Protein AF-A0A3L6RU02-F1 (afdb_monomer_lite)

Secondary structure (DSSP, 8-state):
--HHHHHHHHHHHHHHHHHHHHHHHHHHHHHHS-------S---SS-HHHHHHHHHHS-HHHHHHHHSS-HHHHHHHHHHHHHTT-S---TT-------

pLDDT: mean 73.81, std 13.72, range [40.38, 93.88]

Sequence (99 aa):
MNSRVDDLVRRRAEDEDEMMLFILPAVYLFSSNGGREKRPRHTSRLSDREKLKETLERHPKNCCVAFRMEPIVFREIADLLKREHLLRDTRGVRVDERL

Foldseek 3Di:
DCVVVVVVVVVVVVVVVVVCVVVVVVVCCVVVPDDPPPPPPDPDPDDPVRVVCCQLPVDQVSCCVPVVDGSVVVVVVVVVCVVVCVPPPVPPDDPDDDD

Radius of gyration: 26.69 Å; chains: 1; bounding box: 29×36×75 Å

InterPro domains:
  IPR058353 Domain of unknown function DUF8040 [PF26138] (43-99)

Structure (mmCIF, N/CA/C/O backbone):
data_AF-A0A3L6RU02-F1
#
_entry.id   AF-A0A3L6RU02-F1
#
loop_
_atom_site.group_PDB
_atom_site.id
_atom_site.type_symbol
_atom_site.label_atom_id
_atom_site.label_alt_id
_atom_site.label_comp_id
_atom_site.label_asym_id
_atom_site.label_entity_id
_atom_site.label_seq_id
_atom_site.pdbx_PDB_ins_code
_atom_site.Cartn_x
_atom_site.Cartn_y
_atom_site.Cartn_z
_atom_site.occupancy
_atom_site.B_iso_or_equiv
_atom_site.auth_seq_id
_atom_site.auth_comp_id
_atom_site.auth_asym_id
_atom_site.auth_atom_id
_atom_site.pdbx_PDB_model_num
ATOM 1 N N . MET A 1 1 ? 2.528 15.064 -61.465 1.00 55.56 1 MET A N 1
ATOM 2 C CA . MET A 1 1 ? 3.727 14.988 -60.601 1.00 55.56 1 MET A CA 1
ATOM 3 C C . MET A 1 1 ? 3.528 14.084 -59.368 1.00 55.56 1 MET A C 1
ATOM 5 O O . MET A 1 1 ? 4.341 14.164 -58.462 1.00 55.56 1 MET A O 1
ATOM 9 N N . ASN A 1 2 ? 2.549 13.159 -59.351 1.00 60.00 2 ASN A N 1
ATOM 10 C CA . ASN A 1 2 ? 2.264 12.318 -58.168 1.00 60.00 2 ASN A CA 1
ATOM 11 C C . ASN A 1 2 ? 2.773 10.868 -58.272 1.00 60.00 2 ASN A C 1
ATOM 13 O O . ASN A 1 2 ? 3.037 10.248 -57.252 1.00 60.00 2 ASN A O 1
ATOM 17 N N . SER A 1 3 ? 3.044 10.360 -59.479 1.00 63.31 3 SER A N 1
ATOM 18 C CA . SER A 1 3 ? 3.427 8.953 -59.692 1.00 63.31 3 SER A CA 1
ATOM 19 C C . SER A 1 3 ? 4.722 8.527 -58.994 1.00 63.31 3 SER A C 1
ATOM 21 O O . SER A 1 3 ? 4.875 7.373 -58.623 1.00 63.31 3 SER A O 1
ATOM 23 N N . ARG A 1 4 ? 5.668 9.453 -58.800 1.00 67.81 4 ARG A N 1
ATOM 24 C CA . ARG A 1 4 ? 6.965 9.169 -58.164 1.00 67.81 4 ARG A CA 1
ATOM 25 C C . ARG A 1 4 ? 6.869 9.067 -56.639 1.00 67.81 4 ARG A C 1
ATOM 27 O O . ARG A 1 4 ? 7.705 8.417 -56.023 1.00 67.81 4 ARG A O 1
ATOM 34 N N . VAL A 1 5 ? 5.875 9.729 -56.048 1.00 74.00 5 VAL A N 1
ATOM 35 C CA . VAL A 1 5 ? 5.594 9.661 -54.608 1.00 74.00 5 VAL A CA 1
ATOM 36 C C . VAL A 1 5 ? 4.826 8.377 -54.309 1.00 74.00 5 VAL A C 1
ATOM 38 O O . VAL A 1 5 ? 5.179 7.674 -53.369 1.00 74.00 5 VAL A O 1
ATOM 41 N N . ASP A 1 6 ? 3.871 8.022 -55.172 1.00 73.88 6 ASP A N 1
ATOM 42 C CA . ASP A 1 6 ? 3.119 6.767 -55.079 1.00 73.88 6 ASP A CA 1
ATOM 43 C C . ASP A 1 6 ? 4.044 5.540 -55.187 1.00 73.88 6 ASP A C 1
ATOM 45 O O . ASP A 1 6 ? 3.924 4.604 -54.400 1.00 73.88 6 ASP A O 1
ATOM 49 N N . ASP A 1 7 ? 5.031 5.571 -56.092 1.00 73.88 7 ASP A N 1
ATOM 50 C CA . ASP A 1 7 ? 6.009 4.483 -56.251 1.00 73.88 7 ASP A CA 1
ATOM 51 C C . ASP A 1 7 ? 6.942 4.347 -55.032 1.00 73.88 7 ASP A C 1
ATOM 53 O O . ASP A 1 7 ? 7.308 3.242 -54.636 1.00 73.88 7 ASP A O 1
ATOM 57 N N . LEU A 1 8 ? 7.294 5.466 -54.386 1.00 72.88 8 LEU A N 1
ATOM 58 C CA . LEU A 1 8 ? 8.100 5.468 -53.161 1.00 72.88 8 LEU A CA 1
ATOM 59 C C . LEU A 1 8 ? 7.315 4.922 -51.962 1.00 72.88 8 LEU A C 1
ATOM 61 O O . LEU A 1 8 ? 7.861 4.159 -51.167 1.00 72.88 8 LEU A O 1
ATOM 65 N N . VAL A 1 9 ? 6.041 5.302 -51.834 1.00 74.25 9 VAL A N 1
ATOM 66 C CA . VAL A 1 9 ? 5.140 4.783 -50.794 1.00 74.25 9 VAL A CA 1
ATOM 67 C C . VAL A 1 9 ? 4.941 3.282 -50.970 1.00 74.25 9 VAL A C 1
ATOM 69 O O . VAL A 1 9 ? 4.995 2.542 -49.992 1.00 74.25 9 VAL A O 1
ATOM 72 N N . ARG A 1 10 ? 4.778 2.823 -52.214 1.00 73.19 10 ARG A N 1
ATOM 73 C CA . ARG A 1 10 ? 4.613 1.404 -52.524 1.00 73.19 10 ARG A CA 1
ATOM 74 C C . ARG A 1 10 ? 5.862 0.584 -52.185 1.00 73.19 10 ARG A C 1
ATOM 76 O O . ARG A 1 10 ? 5.734 -0.425 -51.507 1.00 73.19 10 ARG A O 1
ATOM 83 N N . ARG A 1 11 ? 7.055 1.046 -52.576 1.00 70.31 11 ARG A N 1
ATOM 84 C CA . ARG A 1 11 ? 8.330 0.387 -52.223 1.00 70.31 11 ARG A CA 1
ATOM 85 C C . ARG A 1 11 ? 8.527 0.295 -50.714 1.00 70.31 11 ARG A C 1
ATOM 87 O O . ARG A 1 11 ? 8.910 -0.745 -50.206 1.00 70.31 11 ARG A O 1
ATOM 94 N N . ARG A 1 12 ? 8.200 1.368 -49.990 1.00 68.56 12 ARG A N 1
ATOM 95 C CA . ARG A 1 12 ? 8.287 1.386 -48.528 1.00 68.56 12 ARG A CA 1
ATOM 96 C C . ARG A 1 12 ? 7.344 0.370 -47.875 1.00 68.56 12 ARG A C 1
ATOM 98 O O . ARG A 1 12 ? 7.739 -0.261 -46.906 1.00 68.56 12 ARG A O 1
ATOM 105 N N . ALA A 1 13 ? 6.128 0.217 -48.397 1.00 73.00 13 ALA A N 1
ATOM 106 C CA . ALA A 1 13 ? 5.190 -0.791 -47.908 1.00 73.00 13 ALA A CA 1
ATOM 107 C C . ALA A 1 13 ? 5.690 -2.221 -48.192 1.00 73.00 13 ALA A C 1
ATOM 109 O O . ALA A 1 13 ? 5.640 -3.065 -47.307 1.00 73.00 13 ALA A O 1
ATOM 110 N N . GLU A 1 14 ? 6.239 -2.467 -49.388 1.00 75.06 14 GLU A N 1
ATOM 111 C CA . GLU A 1 14 ? 6.837 -3.759 -49.760 1.00 75.06 14 GLU A CA 1
ATOM 112 C C . GLU A 1 14 ? 8.032 -4.119 -48.850 1.00 75.06 14 GLU A C 1
ATOM 114 O O . GLU A 1 14 ? 8.123 -5.252 -48.375 1.00 75.06 14 GLU A O 1
ATOM 119 N N . ASP A 1 15 ? 8.896 -3.147 -48.535 1.00 75.94 15 ASP A N 1
ATOM 120 C CA . ASP A 1 15 ? 10.026 -3.326 -47.613 1.00 75.94 15 ASP A CA 1
ATOM 121 C C . ASP A 1 15 ? 9.552 -3.604 -46.168 1.00 75.94 15 ASP A C 1
ATOM 123 O O . ASP A 1 15 ? 10.131 -4.430 -45.458 1.00 75.94 15 ASP A O 1
ATOM 127 N N . GLU A 1 16 ? 8.497 -2.922 -45.707 1.00 76.38 16 GLU A N 1
ATOM 128 C CA . GLU A 1 16 ? 7.899 -3.130 -44.379 1.00 76.38 16 GLU A CA 1
ATOM 129 C C . GLU A 1 16 ? 7.262 -4.530 -44.258 1.00 76.38 16 GLU A C 1
ATOM 131 O O . GLU A 1 16 ? 7.451 -5.207 -43.240 1.00 76.38 16 GLU A O 1
ATOM 136 N N . ASP A 1 17 ? 6.587 -5.004 -45.310 1.00 78.44 17 ASP A N 1
ATOM 137 C CA . ASP A 1 17 ? 6.019 -6.354 -45.388 1.00 78.44 17 ASP A CA 1
ATOM 138 C C . ASP A 1 17 ? 7.113 -7.438 -45.394 1.00 78.44 17 ASP A C 1
ATOM 140 O O . ASP A 1 17 ? 6.979 -8.471 -44.725 1.00 78.44 17 ASP A O 1
ATOM 144 N N . GLU A 1 18 ? 8.232 -7.199 -46.085 1.00 80.62 18 GLU A N 1
ATOM 145 C CA . GLU A 1 18 ? 9.377 -8.114 -46.088 1.00 80.62 18 GLU A CA 1
ATOM 146 C C . GLU A 1 18 ? 10.053 -8.184 -44.710 1.00 80.62 18 GLU A C 1
ATOM 148 O O . GLU A 1 18 ? 10.372 -9.271 -44.222 1.00 80.62 18 GLU A O 1
ATOM 153 N N . MET A 1 19 ? 10.194 -7.053 -44.010 1.00 81.50 19 MET A N 1
ATOM 154 C CA . MET A 1 19 ? 10.671 -7.050 -42.622 1.00 81.50 19 MET A CA 1
ATOM 155 C C . MET A 1 19 ? 9.718 -7.817 -41.699 1.00 81.50 19 MET A C 1
ATOM 157 O O . MET A 1 19 ? 10.160 -8.553 -40.810 1.00 81.50 19 MET A O 1
ATOM 161 N N . MET A 1 20 ? 8.409 -7.701 -41.919 1.00 82.94 20 MET A N 1
ATOM 162 C CA . MET A 1 20 ? 7.387 -8.367 -41.117 1.00 82.94 20 MET A CA 1
ATOM 163 C C . MET A 1 20 ? 7.495 -9.904 -41.181 1.00 82.94 20 MET A C 1
ATOM 165 O O . MET A 1 20 ? 7.248 -10.570 -40.170 1.00 82.94 20 MET A O 1
ATOM 169 N N . LEU A 1 21 ? 7.978 -10.470 -42.297 1.00 82.38 21 LEU A N 1
ATOM 170 C CA . LEU A 1 21 ? 8.268 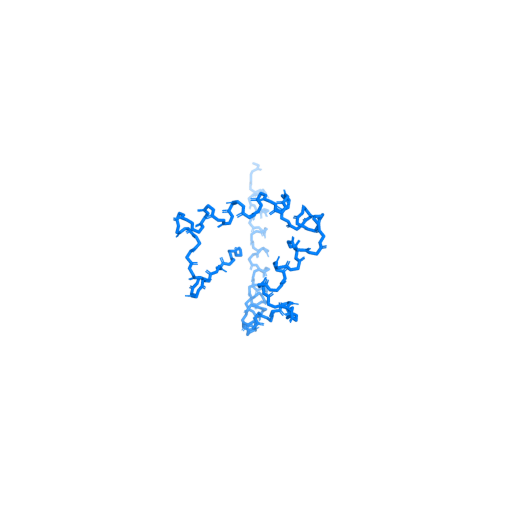-11.907 -42.436 1.00 82.38 21 LEU A CA 1
ATOM 171 C C . LEU A 1 21 ? 9.352 -12.409 -41.470 1.00 82.38 21 LEU A C 1
ATOM 173 O O . LEU A 1 21 ? 9.335 -13.583 -41.108 1.00 82.38 21 LEU A O 1
ATOM 177 N N . PHE A 1 22 ? 10.265 -11.548 -41.016 1.00 80.75 22 PHE A N 1
ATOM 178 C CA . PHE A 1 22 ? 11.304 -11.905 -40.043 1.00 80.75 22 PHE A CA 1
ATOM 179 C C . PHE A 1 22 ? 10.938 -11.489 -38.617 1.00 80.75 22 PHE A C 1
ATOM 181 O O . PHE A 1 22 ? 11.216 -12.217 -37.659 1.00 80.75 22 PHE A O 1
ATOM 188 N N . ILE A 1 23 ? 10.282 -10.336 -38.464 1.00 83.06 23 ILE A N 1
ATOM 189 C CA . ILE A 1 23 ? 9.903 -9.800 -37.155 1.00 83.06 23 ILE A CA 1
ATOM 190 C C . ILE A 1 23 ? 8.784 -10.630 -36.521 1.00 83.06 23 ILE A C 1
ATOM 192 O O . ILE A 1 23 ? 8.888 -10.962 -35.340 1.00 83.06 23 ILE A O 1
ATOM 196 N N . LEU A 1 24 ? 7.744 -11.021 -37.269 1.00 81.94 24 LEU A N 1
ATOM 197 C CA . LEU A 1 24 ? 6.618 -11.763 -36.691 1.00 81.94 24 LEU A CA 1
ATOM 198 C C . LEU A 1 24 ? 7.026 -13.142 -36.153 1.00 81.94 24 LEU A C 1
ATOM 200 O O . LEU A 1 24 ? 6.679 -13.432 -35.005 1.00 81.94 24 LEU A O 1
ATOM 204 N N . PRO A 1 25 ? 7.797 -13.981 -36.878 1.00 82.12 25 PRO A N 1
ATOM 205 C CA . PRO A 1 25 ? 8.257 -15.254 -36.330 1.00 82.12 25 PRO A CA 1
ATOM 206 C C . PRO A 1 25 ? 9.196 -15.078 -35.137 1.00 82.12 25 PRO A C 1
ATOM 208 O O . PRO A 1 25 ? 9.105 -15.846 -34.182 1.00 82.12 25 PRO A O 1
ATOM 211 N N . ALA A 1 26 ? 10.056 -14.053 -35.144 1.00 81.00 26 ALA A N 1
ATOM 212 C CA . ALA A 1 26 ? 10.933 -13.760 -34.014 1.00 81.00 26 ALA A CA 1
ATOM 213 C C . ALA A 1 26 ? 10.128 -13.351 -32.771 1.00 81.00 26 ALA A C 1
ATOM 215 O O . ALA A 1 26 ? 10.314 -13.932 -31.705 1.00 81.00 26 ALA A O 1
ATOM 216 N N . VAL A 1 27 ? 9.189 -12.407 -32.898 1.00 78.94 27 VAL A N 1
ATOM 217 C CA . VAL A 1 27 ? 8.310 -11.969 -31.799 1.00 78.94 27 VAL A CA 1
ATOM 218 C C . VAL A 1 27 ? 7.438 -13.116 -31.303 1.00 78.94 27 VAL A C 1
ATOM 220 O O . VAL A 1 27 ? 7.286 -13.272 -30.090 1.00 78.94 27 VAL A O 1
ATOM 223 N N . TYR A 1 28 ? 6.904 -13.938 -32.210 1.00 79.25 28 TYR A N 1
ATOM 224 C CA . TYR A 1 28 ? 6.159 -15.136 -31.848 1.00 79.25 28 TYR A CA 1
ATOM 225 C C . TYR A 1 28 ? 7.043 -16.086 -31.047 1.00 79.25 28 TYR A C 1
ATOM 227 O O . TYR A 1 28 ? 6.641 -16.453 -29.958 1.00 79.25 28 TYR A O 1
ATOM 235 N N . LEU A 1 29 ? 8.269 -16.383 -31.487 1.00 74.38 29 LEU A N 1
ATOM 236 C CA . LEU A 1 29 ? 9.200 -17.262 -30.771 1.00 74.38 29 LEU A CA 1
ATOM 237 C C . LEU A 1 29 ? 9.628 -16.699 -29.403 1.00 74.38 29 LEU A C 1
ATOM 239 O O . LEU A 1 29 ? 9.712 -17.436 -28.419 1.00 74.38 29 LEU A O 1
ATOM 243 N N . PHE A 1 30 ? 9.857 -15.386 -29.305 1.00 68.38 30 PHE A N 1
ATOM 244 C CA . PHE A 1 30 ? 10.168 -14.711 -28.039 1.00 68.38 30 PHE A CA 1
ATOM 245 C C . PHE A 1 30 ? 8.979 -14.689 -27.073 1.00 68.38 30 PHE A C 1
ATOM 247 O O . PHE A 1 30 ? 9.183 -14.686 -25.858 1.00 68.38 30 PHE A O 1
ATOM 254 N N . SER A 1 31 ? 7.756 -14.691 -27.604 1.00 65.69 31 SER A N 1
ATOM 255 C CA . SER A 1 31 ? 6.512 -14.656 -26.829 1.00 65.69 31 SER A CA 1
ATOM 256 C C . SER A 1 31 ? 5.967 -16.057 -26.515 1.00 65.69 31 SER A C 1
ATOM 258 O O . SER A 1 31 ? 5.327 -16.247 -25.484 1.00 65.69 31 SER A O 1
ATOM 260 N N . SER A 1 32 ? 6.230 -17.043 -27.380 1.00 63.88 32 SER A N 1
ATOM 261 C CA . SER A 1 32 ? 5.774 -18.437 -27.298 1.00 63.88 32 SER A CA 1
ATOM 262 C C . SER A 1 32 ? 6.735 -19.328 -26.519 1.00 63.88 32 SER A C 1
ATOM 264 O O . SER A 1 32 ? 6.340 -20.424 -26.118 1.00 63.88 32 SER A O 1
ATOM 266 N N . ASN A 1 33 ? 7.976 -18.882 -26.282 1.00 57.94 33 ASN A N 1
ATOM 267 C CA . ASN A 1 33 ? 8.906 -19.516 -25.350 1.00 57.94 33 ASN A CA 1
ATOM 268 C C . ASN A 1 33 ? 8.401 -19.352 -23.914 1.00 57.94 33 ASN A C 1
ATOM 270 O O . ASN A 1 33 ? 8.898 -18.516 -23.164 1.00 57.94 33 ASN A O 1
ATOM 274 N N . GLY A 1 34 ? 7.403 -20.179 -23.583 1.00 56.31 34 GLY A N 1
ATOM 275 C CA . GLY A 1 34 ? 6.962 -20.575 -22.254 1.00 56.31 34 GLY A CA 1
ATOM 276 C C . GLY A 1 34 ? 6.682 -19.402 -21.338 1.00 56.31 34 GLY A C 1
ATOM 277 O O . GLY A 1 34 ? 7.621 -18.819 -20.803 1.00 56.31 34 GLY A O 1
ATOM 278 N N . GLY A 1 35 ? 5.393 -19.108 -21.121 1.00 60.38 35 GLY A N 1
ATOM 279 C CA . GLY A 1 35 ? 4.921 -18.128 -20.147 1.00 60.38 35 GLY A CA 1
ATOM 280 C C . GLY A 1 35 ? 5.824 -18.124 -18.925 1.00 60.38 35 GLY A C 1
ATOM 281 O O . GLY A 1 35 ? 5.782 -19.048 -18.115 1.00 60.38 35 GLY A O 1
ATOM 282 N N . ARG A 1 36 ? 6.715 -17.126 -18.864 1.00 60.69 36 ARG A N 1
ATOM 283 C CA . ARG A 1 36 ? 7.676 -17.008 -17.777 1.00 60.69 36 ARG A CA 1
ATOM 284 C C . ARG A 1 36 ? 6.827 -16.967 -16.526 1.00 60.69 36 ARG A C 1
ATOM 286 O O . ARG A 1 36 ? 6.067 -16.011 -16.361 1.00 60.69 36 ARG A O 1
ATOM 293 N N . GLU A 1 37 ? 6.908 -17.999 -15.687 1.00 62.06 37 GLU A N 1
ATOM 294 C CA . GLU A 1 37 ? 6.289 -17.945 -14.372 1.00 62.06 37 GLU A CA 1
ATOM 295 C C . GLU A 1 37 ? 6.795 -16.658 -13.736 1.00 62.06 37 GLU A C 1
ATOM 297 O O . GLU A 1 37 ? 8.003 -16.485 -13.535 1.00 62.06 37 GLU A O 1
ATOM 302 N N . LYS A 1 38 ? 5.888 -15.695 -13.549 1.00 64.12 38 LYS A N 1
ATOM 303 C CA . LYS A 1 38 ? 6.227 -14.390 -12.997 1.00 64.12 38 LYS A CA 1
ATOM 304 C C . LYS A 1 38 ? 6.722 -14.648 -11.582 1.00 64.12 38 LYS A C 1
ATOM 306 O O . LYS A 1 38 ? 5.932 -14.816 -10.659 1.00 64.12 38 LYS A O 1
ATOM 311 N N . ARG A 1 39 ? 8.041 -14.745 -11.422 1.00 60.00 39 ARG A N 1
ATOM 312 C CA . ARG A 1 39 ? 8.650 -14.960 -10.115 1.00 60.00 39 ARG A CA 1
ATOM 313 C C . ARG A 1 39 ? 8.431 -13.693 -9.296 1.00 60.00 39 ARG A C 1
ATOM 315 O O . ARG A 1 39 ? 8.771 -12.611 -9.786 1.00 60.00 39 ARG A O 1
ATOM 3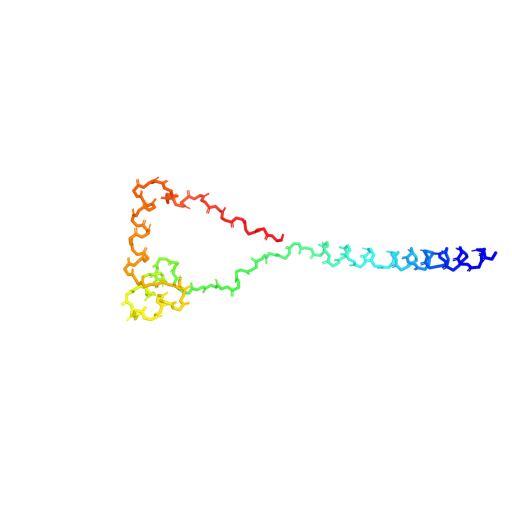22 N N . PRO A 1 40 ? 7.885 -13.798 -8.074 1.00 57.84 40 PRO A N 1
ATOM 323 C CA . PRO A 1 40 ? 7.781 -12.660 -7.179 1.00 57.84 40 PRO A CA 1
ATOM 324 C C . PRO A 1 40 ? 9.160 -12.018 -7.034 1.00 57.84 40 PRO A C 1
ATOM 326 O O . PRO A 1 40 ? 10.099 -12.638 -6.538 1.00 57.84 40 PRO A O 1
ATOM 329 N N . ARG A 1 41 ? 9.301 -10.774 -7.502 1.00 60.66 41 ARG A N 1
ATOM 330 C CA . ARG A 1 41 ? 10.571 -10.034 -7.431 1.00 60.66 41 ARG A CA 1
ATOM 331 C C . ARG A 1 41 ? 10.987 -9.762 -5.984 1.00 60.66 41 ARG A C 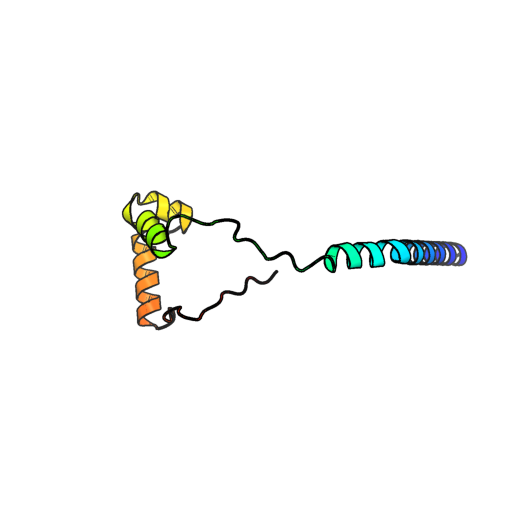1
ATOM 333 O O . ARG A 1 41 ? 12.165 -9.563 -5.699 1.00 60.66 41 ARG A O 1
ATOM 340 N N . HIS A 1 42 ? 10.015 -9.777 -5.076 1.00 57.69 42 HIS A N 1
ATOM 341 C CA . HIS A 1 42 ? 10.204 -9.564 -3.655 1.00 57.69 42 HIS A CA 1
ATOM 342 C C . HIS A 1 42 ? 9.555 -10.706 -2.875 1.00 57.69 42 HIS A C 1
ATOM 344 O O . HIS A 1 42 ? 8.340 -10.764 -2.732 1.00 57.69 42 HIS A O 1
ATOM 350 N N . THR A 1 43 ? 10.376 -11.596 -2.331 1.00 53.09 43 THR A N 1
ATOM 351 C CA . THR A 1 43 ? 9.988 -12.472 -1.222 1.00 53.09 43 THR A CA 1
ATOM 352 C C . THR A 1 43 ? 10.288 -11.714 0.069 1.00 53.09 43 THR A C 1
ATOM 354 O O . THR A 1 43 ? 11.296 -11.980 0.731 1.00 53.09 43 THR A O 1
ATOM 357 N N . SER A 1 44 ? 9.533 -10.654 0.382 1.00 53.53 44 SER A N 1
ATOM 358 C CA . SER A 1 44 ? 9.800 -9.933 1.630 1.00 53.53 44 SER A CA 1
ATOM 359 C C . SER A 1 44 ? 9.621 -10.898 2.801 1.00 53.53 44 SER A C 1
ATOM 361 O O . SER A 1 44 ? 8.594 -11.555 2.920 1.00 53.53 44 SER A O 1
ATOM 363 N N . ARG A 1 45 ? 10.640 -10.996 3.666 1.00 64.25 45 ARG A N 1
ATOM 364 C CA . ARG A 1 45 ? 10.610 -11.830 4.884 1.00 64.25 45 ARG A CA 1
ATOM 365 C C . ARG A 1 45 ? 9.484 -11.445 5.846 1.00 64.25 45 ARG A C 1
ATOM 367 O O . ARG A 1 45 ? 9.159 -12.233 6.723 1.00 64.25 45 ARG A O 1
ATOM 374 N N . LEU A 1 46 ? 8.946 -10.237 5.694 1.00 62.34 46 LEU A N 1
ATOM 375 C CA . LEU A 1 46 ? 7.806 -9.730 6.438 1.00 62.34 46 LEU A CA 1
ATOM 376 C C . LEU A 1 46 ? 6.555 -9.857 5.576 1.00 62.34 46 LEU A C 1
ATOM 378 O O . LEU A 1 46 ? 6.561 -9.453 4.408 1.00 62.34 46 LEU A O 1
ATOM 382 N N . SER A 1 47 ? 5.492 -10.382 6.175 1.00 75.69 47 SER A N 1
ATOM 383 C CA . SER A 1 47 ? 4.142 -10.291 5.627 1.00 75.69 47 SER A CA 1
ATOM 384 C C . SER A 1 47 ? 3.735 -8.826 5.443 1.00 75.69 47 SER A C 1
ATOM 386 O O . SER A 1 47 ? 4.224 -7.936 6.148 1.00 75.69 47 SER A O 1
ATOM 388 N N . ASP A 1 48 ? 2.787 -8.561 4.542 1.00 74.25 48 ASP A N 1
ATOM 389 C CA . ASP A 1 48 ? 2.272 -7.203 4.313 1.00 74.25 48 ASP A CA 1
ATOM 390 C C . ASP A 1 48 ? 1.771 -6.558 5.609 1.00 74.25 48 ASP A C 1
ATOM 392 O O . ASP A 1 48 ? 1.989 -5.371 5.849 1.00 74.25 48 ASP A O 1
ATOM 396 N N . ARG A 1 49 ? 1.184 -7.365 6.504 1.00 78.50 49 ARG A N 1
ATOM 397 C CA . ARG A 1 49 ? 0.750 -6.925 7.833 1.00 78.50 49 ARG A CA 1
ATOM 398 C C . ARG A 1 49 ? 1.917 -6.449 8.695 1.00 78.50 49 ARG A C 1
ATOM 400 O O . ARG A 1 49 ? 1.810 -5.413 9.345 1.00 78.50 49 ARG A O 1
ATOM 407 N N . GLU A 1 50 ? 3.012 -7.199 8.728 1.00 79.69 50 GLU A N 1
ATOM 408 C CA . GLU A 1 50 ? 4.200 -6.848 9.515 1.00 79.69 50 GLU A CA 1
ATOM 409 C C . GLU A 1 50 ? 4.893 -5.609 8.953 1.00 79.69 50 GLU A C 1
ATOM 411 O O . GLU A 1 50 ? 5.260 -4.717 9.715 1.00 79.69 50 GLU A O 1
ATOM 416 N N . LYS A 1 51 ? 4.983 -5.502 7.625 1.00 82.44 51 LYS A N 1
ATOM 417 C CA . LYS A 1 51 ? 5.530 -4.324 6.946 1.00 82.44 51 LYS A CA 1
ATOM 418 C C . LYS A 1 51 ? 4.701 -3.068 7.223 1.00 82.44 51 LYS A C 1
ATOM 420 O O . LYS A 1 51 ? 5.252 -1.993 7.469 1.00 82.44 51 LYS A O 1
ATOM 425 N N . LEU A 1 52 ? 3.376 -3.195 7.204 1.00 83.38 52 LEU A N 1
ATOM 426 C CA . LEU A 1 52 ? 2.457 -2.093 7.479 1.00 83.38 52 LEU A CA 1
ATOM 427 C C . LEU A 1 52 ? 2.536 -1.669 8.951 1.00 83.38 52 LEU A C 1
ATOM 429 O O . LEU A 1 52 ? 2.642 -0.478 9.237 1.00 83.38 52 LEU A O 1
ATOM 433 N N . LYS A 1 53 ? 2.605 -2.637 9.875 1.00 85.00 53 LYS A N 1
ATOM 434 C CA . LYS A 1 53 ? 2.837 -2.379 11.301 1.00 85.00 53 LYS A CA 1
ATOM 435 C C . LYS A 1 53 ? 4.159 -1.643 11.536 1.00 85.00 53 LYS A C 1
ATOM 437 O O . LYS A 1 53 ? 4.169 -0.609 12.195 1.00 85.00 53 LYS A O 1
ATOM 442 N N . GLU A 1 54 ? 5.254 -2.110 10.937 1.00 85.06 54 GLU A N 1
ATOM 443 C CA . GLU A 1 54 ? 6.560 -1.453 11.049 1.00 85.06 54 GLU A CA 1
ATOM 444 C C . GLU A 1 54 ? 6.527 -0.014 10.510 1.00 85.06 54 GLU A C 1
ATOM 446 O O . GLU A 1 54 ? 7.045 0.904 11.146 1.00 85.06 54 GLU A O 1
ATOM 451 N N . THR A 1 55 ? 5.879 0.203 9.363 1.00 85.44 55 THR A N 1
ATOM 452 C CA . THR A 1 55 ? 5.797 1.527 8.727 1.00 85.44 55 THR A CA 1
ATOM 453 C C . THR A 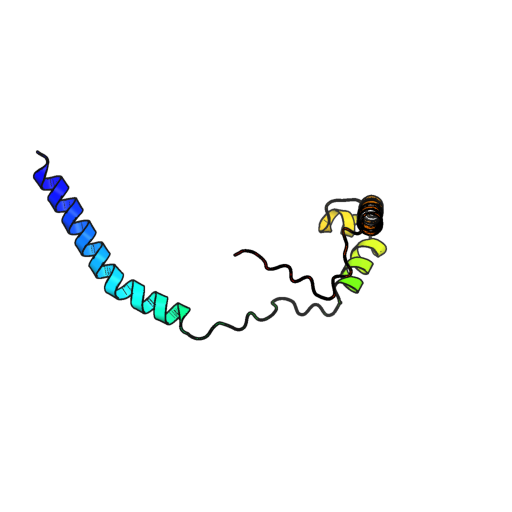1 55 ? 5.015 2.531 9.580 1.00 85.44 55 THR A C 1
ATOM 455 O O . THR A 1 55 ? 5.380 3.707 9.622 1.00 85.44 55 THR A O 1
ATOM 458 N N . LEU A 1 56 ? 3.968 2.076 10.277 1.00 85.06 56 LEU A N 1
ATOM 459 C CA . LEU A 1 56 ? 3.121 2.926 11.119 1.00 85.06 56 LEU A CA 1
ATOM 460 C C . LEU A 1 56 ? 3.661 3.134 12.539 1.00 85.06 56 LEU A C 1
ATOM 462 O O . LEU A 1 56 ? 3.382 4.174 13.133 1.00 85.06 56 LEU A O 1
ATOM 466 N N . GLU A 1 57 ? 4.381 2.163 13.105 1.00 83.44 57 GLU A N 1
ATOM 467 C CA . GLU A 1 57 ? 4.791 2.187 14.519 1.00 83.44 57 GLU A CA 1
ATOM 468 C C . GLU A 1 57 ? 6.253 2.591 14.734 1.00 83.44 57 GLU A C 1
ATOM 470 O O . GLU A 1 57 ? 6.572 3.170 15.768 1.00 83.44 57 GLU A O 1
ATOM 475 N N . ARG A 1 58 ? 7.161 2.308 13.788 1.00 80.56 58 ARG A N 1
ATOM 476 C CA . ARG A 1 58 ? 8.603 2.474 14.027 1.00 80.56 58 ARG A CA 1
ATOM 477 C C . ARG A 1 58 ? 9.037 3.935 14.052 1.00 80.56 58 ARG A C 1
ATOM 479 O O . ARG A 1 58 ? 9.697 4.371 14.988 1.00 80.56 58 ARG A O 1
ATOM 486 N N . HIS A 1 59 ? 8.729 4.680 12.992 1.00 82.06 59 HIS A N 1
ATOM 487 C CA . HIS A 1 59 ? 9.085 6.093 12.902 1.00 82.06 59 HIS A CA 1
ATOM 488 C C . HIS A 1 59 ? 8.023 6.855 12.099 1.00 82.06 59 HIS A C 1
ATOM 490 O O . HIS A 1 59 ? 7.746 6.468 10.963 1.00 82.06 59 HIS A O 1
ATOM 496 N N . PRO A 1 60 ? 7.473 7.973 12.608 1.00 76.06 60 PRO A N 1
ATOM 497 C CA . PRO A 1 60 ? 6.362 8.681 11.964 1.00 76.06 60 PRO A CA 1
ATOM 498 C C . PRO A 1 60 ? 6.677 9.134 10.529 1.00 76.06 60 PRO A C 1
ATOM 500 O O . PRO A 1 60 ? 5.830 9.026 9.646 1.00 76.06 60 PRO A O 1
ATOM 503 N N . LYS A 1 61 ? 7.927 9.543 10.256 1.00 84.56 61 LYS A N 1
ATOM 504 C CA . LYS A 1 61 ? 8.385 9.884 8.891 1.00 84.56 61 LYS A CA 1
ATOM 505 C C . LYS A 1 61 ? 8.282 8.731 7.884 1.00 84.56 61 LYS A C 1
ATOM 507 O O . LYS A 1 61 ? 8.144 9.006 6.698 1.00 84.56 61 LYS A O 1
ATOM 512 N N . ASN A 1 62 ? 8.336 7.471 8.317 1.00 82.38 62 ASN A N 1
ATOM 513 C CA . ASN A 1 62 ? 8.253 6.333 7.398 1.00 82.38 62 ASN A CA 1
ATOM 514 C C . ASN A 1 62 ? 6.869 6.262 6.755 1.00 82.38 62 ASN A C 1
ATOM 516 O O . ASN A 1 62 ? 6.774 6.059 5.549 1.00 82.38 62 ASN A O 1
ATOM 520 N N . CYS A 1 63 ? 5.815 6.517 7.534 1.00 82.19 63 CYS A N 1
ATOM 521 C CA . CYS A 1 63 ? 4.458 6.654 7.015 1.00 82.19 63 CYS A CA 1
ATOM 522 C C . CYS A 1 63 ? 4.361 7.818 6.019 1.00 82.19 63 CYS A C 1
ATOM 524 O O . CYS A 1 63 ? 3.831 7.644 4.923 1.00 82.19 63 CYS A O 1
ATOM 526 N N . CYS A 1 64 ? 4.961 8.971 6.337 1.00 86.69 64 CYS A N 1
ATOM 527 C CA . CYS A 1 64 ? 4.959 10.120 5.431 1.00 86.69 64 CYS A CA 1
ATOM 528 C C . CYS A 1 64 ? 5.685 9.827 4.109 1.00 86.69 64 CYS A C 1
ATOM 530 O O . CYS A 1 64 ? 5.241 10.270 3.058 1.00 86.69 64 CYS A O 1
ATOM 532 N N . VAL A 1 65 ? 6.782 9.069 4.124 1.00 87.81 65 VAL A N 1
ATOM 533 C CA . VAL A 1 65 ? 7.512 8.715 2.896 1.00 87.81 65 VAL A CA 1
ATOM 534 C C . VAL A 1 65 ? 6.789 7.618 2.109 1.00 87.81 65 VAL A C 1
ATOM 536 O O . VAL A 1 65 ? 6.657 7.729 0.892 1.00 87.81 65 VAL A O 1
ATOM 539 N N . ALA A 1 66 ? 6.300 6.576 2.787 1.00 86.81 66 ALA A N 1
ATOM 540 C CA . ALA A 1 66 ? 5.681 5.416 2.146 1.00 86.81 66 ALA A CA 1
ATOM 541 C C . ALA A 1 66 ? 4.265 5.701 1.628 1.00 86.81 66 ALA A C 1
ATOM 543 O O . ALA A 1 66 ? 3.921 5.298 0.520 1.00 86.81 66 ALA A O 1
ATOM 544 N N . PHE A 1 67 ? 3.452 6.401 2.422 1.00 85.88 67 PHE A N 1
ATOM 545 C CA . PHE A 1 67 ? 2.031 6.629 2.153 1.00 85.88 67 PHE A CA 1
ATOM 546 C C . PHE A 1 67 ? 1.691 8.096 1.873 1.00 85.88 67 PHE A C 1
ATOM 548 O O . PHE A 1 67 ? 0.544 8.394 1.554 1.00 85.88 67 PHE A O 1
ATOM 555 N N . ARG A 1 68 ? 2.664 9.018 1.967 1.00 91.69 68 ARG A N 1
ATOM 556 C CA . ARG A 1 68 ? 2.460 10.468 1.753 1.00 91.69 68 ARG A CA 1
ATOM 557 C C . ARG A 1 68 ? 1.416 11.091 2.680 1.00 91.69 68 ARG A C 1
ATOM 559 O O . ARG A 1 68 ? 0.797 12.092 2.339 1.00 91.69 68 ARG A O 1
ATOM 566 N N . MET A 1 69 ? 1.249 10.507 3.862 1.00 90.81 69 MET A N 1
ATOM 567 C CA . MET A 1 69 ? 0.329 10.970 4.896 1.00 90.81 69 MET A CA 1
ATOM 568 C C . MET A 1 69 ? 0.887 10.671 6.286 1.00 90.81 69 MET A C 1
ATOM 570 O O . MET A 1 69 ? 1.726 9.781 6.453 1.00 90.81 69 MET A O 1
ATOM 574 N N . GLU A 1 70 ? 0.415 11.407 7.288 1.00 90.25 70 GLU A N 1
ATOM 575 C CA . GLU A 1 70 ? 0.768 11.145 8.682 1.00 90.25 70 GLU A CA 1
ATOM 576 C C . GLU A 1 70 ? 0.149 9.828 9.185 1.00 90.25 70 GLU A C 1
ATOM 578 O O . GLU A 1 70 ? -0.928 9.436 8.721 1.00 90.25 70 GLU A O 1
ATOM 583 N N . PRO A 1 71 ? 0.769 9.158 10.179 1.00 89.25 71 PRO A N 1
ATOM 584 C CA . PRO A 1 71 ? 0.249 7.906 10.733 1.00 89.25 71 PRO A CA 1
ATOM 585 C C . PRO A 1 71 ? -1.189 8.005 11.249 1.00 89.25 71 PRO A C 1
ATOM 587 O O . PRO A 1 71 ? -1.941 7.038 11.148 1.00 89.25 71 PRO A O 1
ATOM 590 N N . ILE A 1 72 ? -1.574 9.158 11.805 1.00 90.75 72 ILE A N 1
ATOM 591 C CA . ILE A 1 72 ? -2.930 9.380 12.315 1.00 90.75 72 ILE A CA 1
ATOM 592 C C . ILE A 1 72 ? -3.953 9.441 11.177 1.00 90.75 72 ILE A C 1
ATOM 594 O O . ILE A 1 72 ? -4.964 8.752 11.236 1.00 90.75 72 ILE A O 1
ATOM 598 N N . VAL A 1 73 ? -3.638 10.159 10.093 1.00 91.31 73 VAL A N 1
ATOM 599 C CA . VAL A 1 73 ? -4.494 10.249 8.901 1.00 91.31 73 VAL A CA 1
ATOM 600 C C . VAL A 1 73 ? -4.679 8.872 8.270 1.00 91.31 73 VAL A C 1
ATOM 602 O O . VAL A 1 73 ? -5.798 8.496 7.935 1.00 91.31 73 VAL A O 1
ATOM 605 N N . PHE A 1 74 ? -3.605 8.082 8.179 1.00 90.38 74 PHE A N 1
ATOM 606 C CA . PHE A 1 74 ? -3.693 6.708 7.686 1.00 90.38 74 PHE A CA 1
ATOM 607 C C . PHE A 1 74 ? -4.671 5.863 8.516 1.00 90.38 74 PHE A C 1
ATOM 609 O O . PHE A 1 74 ? -5.497 5.145 7.952 1.00 90.38 74 PHE A O 1
ATOM 616 N N . ARG A 1 75 ? -4.588 5.938 9.854 1.00 90.00 75 ARG A N 1
ATOM 617 C CA . ARG A 1 75 ? -5.464 5.179 10.764 1.00 90.00 75 ARG A CA 1
ATOM 618 C C . ARG A 1 75 ? -6.925 5.592 10.618 1.00 90.00 75 ARG A C 1
ATOM 620 O O . ARG A 1 75 ? -7.767 4.715 10.465 1.00 90.00 75 ARG A O 1
ATOM 627 N N . GLU A 1 76 ? -7.204 6.893 10.586 1.00 93.88 76 GLU A N 1
ATOM 628 C CA . GLU A 1 76 ? -8.564 7.417 10.407 1.00 93.88 76 GLU A CA 1
ATOM 629 C C . GLU A 1 76 ? -9.175 6.977 9.071 1.00 93.88 76 GLU A C 1
ATOM 631 O O . GLU A 1 76 ? -10.307 6.499 9.036 1.00 93.88 76 GLU A O 1
ATOM 636 N N . ILE A 1 77 ? -8.412 7.049 7.973 1.00 90.31 77 ILE A N 1
ATOM 637 C CA . ILE A 1 77 ? -8.867 6.561 6.662 1.00 90.31 77 ILE A CA 1
ATOM 638 C C . ILE A 1 77 ? -9.123 5.053 6.717 1.00 90.31 77 ILE A C 1
ATOM 640 O O . ILE A 1 77 ? -10.167 4.589 6.263 1.00 90.31 77 ILE A O 1
ATOM 644 N N . ALA A 1 78 ? -8.201 4.270 7.281 1.00 87.38 78 ALA A N 1
ATOM 645 C CA . ALA A 1 78 ? -8.363 2.823 7.376 1.00 87.38 78 ALA A CA 1
ATOM 646 C C . ALA A 1 78 ? -9.598 2.439 8.204 1.00 87.38 78 ALA A C 1
ATOM 648 O O . ALA A 1 78 ? -10.323 1.515 7.835 1.00 87.38 78 ALA A O 1
ATOM 649 N N . ASP A 1 79 ? -9.857 3.140 9.303 1.00 90.12 79 ASP A N 1
ATOM 650 C CA . ASP A 1 79 ? -11.010 2.881 10.159 1.00 90.12 79 ASP A CA 1
ATOM 651 C C . ASP A 1 79 ? -12.320 3.343 9.517 1.00 90.12 79 ASP A C 1
ATOM 653 O O . ASP A 1 79 ? -13.308 2.611 9.591 1.00 90.12 79 ASP A O 1
ATOM 657 N N . LEU A 1 80 ? -12.327 4.477 8.806 1.00 92.25 80 LEU A N 1
ATOM 658 C CA . LEU A 1 80 ? -13.456 4.896 7.972 1.00 92.25 80 LEU A CA 1
ATOM 659 C C . LEU A 1 80 ? -13.790 3.820 6.933 1.00 92.25 80 LEU A C 1
ATOM 661 O O . LEU A 1 80 ? -14.922 3.354 6.863 1.00 92.25 80 LEU A O 1
ATOM 665 N N . LEU A 1 81 ? -12.797 3.354 6.175 1.00 88.00 81 LEU A N 1
ATOM 666 C CA . LEU A 1 81 ? -13.016 2.351 5.134 1.00 88.00 81 LEU A CA 1
ATOM 667 C C . LEU A 1 81 ? -13.469 0.989 5.695 1.00 88.00 81 LEU A C 1
ATOM 669 O O . LEU A 1 81 ? -14.194 0.262 5.013 1.00 88.00 81 LEU A O 1
ATOM 673 N N . LYS A 1 82 ? -13.066 0.626 6.922 1.00 85.25 82 LYS A N 1
ATOM 674 C CA . LYS A 1 82 ? -13.597 -0.560 7.621 1.00 85.25 82 LYS A CA 1
ATOM 675 C C . LYS A 1 82 ? -15.060 -0.372 8.019 1.00 85.25 82 LYS A C 1
ATOM 677 O O . LYS A 1 82 ? -15.847 -1.293 7.820 1.00 85.25 82 LYS A O 1
ATOM 682 N N . ARG A 1 83 ? -15.413 0.792 8.584 1.00 88.56 83 ARG A N 1
ATOM 683 C CA . ARG A 1 83 ? -16.790 1.126 9.000 1.00 88.56 83 ARG A CA 1
ATOM 684 C C . ARG A 1 83 ? -17.747 1.137 7.811 1.00 88.56 83 ARG A C 1
ATOM 686 O O . ARG A 1 83 ? -18.828 0.577 7.907 1.00 88.56 83 ARG A O 1
ATOM 693 N N . GLU A 1 84 ? -17.307 1.682 6.682 1.00 89.06 84 GLU A N 1
ATOM 694 C CA . GLU A 1 84 ? -18.067 1.704 5.424 1.00 89.06 84 GLU A CA 1
ATOM 695 C C . GLU A 1 84 ? -18.075 0.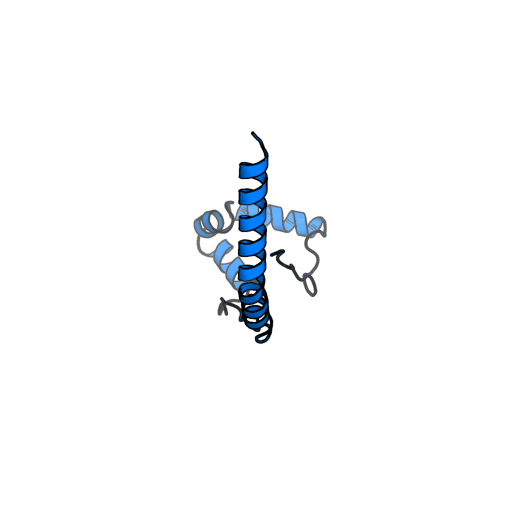342 4.696 1.00 89.06 84 GLU A C 1
ATOM 697 O O . GLU A 1 84 ? -18.591 0.226 3.587 1.00 89.06 84 GLU A O 1
ATOM 702 N N . HIS A 1 85 ? -17.474 -0.706 5.281 1.00 82.12 85 HIS A N 1
ATOM 703 C CA . HIS A 1 85 ? -17.333 -2.040 4.682 1.00 82.12 85 HIS A CA 1
ATOM 704 C C . HIS A 1 85 ? -16.677 -2.045 3.284 1.00 82.12 85 HIS A C 1
ATOM 706 O O . HIS A 1 85 ? -16.851 -2.984 2.499 1.00 82.12 85 HIS A O 1
ATOM 712 N N . LEU A 1 86 ? -15.880 -1.014 2.984 1.00 81.25 86 LEU A N 1
ATOM 713 C CA . LEU A 1 86 ? -15.131 -0.863 1.734 1.00 81.25 86 LEU A CA 1
ATOM 714 C C . LEU A 1 86 ? -13.844 -1.693 1.750 1.00 81.25 86 LEU A C 1
ATOM 716 O O . LEU A 1 86 ? -13.420 -2.213 0.719 1.00 81.25 86 LEU A O 1
ATOM 720 N N . LEU A 1 87 ? -13.255 -1.886 2.932 1.00 74.81 87 LEU A N 1
ATOM 721 C CA . LEU A 1 87 ? -12.221 -2.893 3.159 1.00 74.81 87 LEU A CA 1
ATOM 722 C C . LEU A 1 87 ? -12.895 -4.232 3.467 1.00 74.81 87 LEU A C 1
ATOM 724 O O . LEU A 1 87 ? -13.027 -4.626 4.625 1.00 74.81 87 LEU A O 1
ATOM 728 N N . ARG A 1 88 ? -13.355 -4.934 2.424 1.00 66.06 88 ARG A N 1
ATOM 729 C CA . ARG A 1 88 ? -13.751 -6.345 2.565 1.00 66.06 88 ARG A CA 1
ATOM 730 C C . ARG A 1 88 ? -12.545 -7.154 3.042 1.00 66.06 88 ARG A C 1
ATOM 732 O O . ARG A 1 88 ? -11.429 -6.882 2.603 1.00 66.06 88 ARG A O 1
ATOM 739 N N . ASP A 1 89 ? -12.772 -8.143 3.912 1.00 62.41 89 ASP A N 1
ATOM 740 C CA . ASP A 1 89 ? -11.738 -9.113 4.297 1.00 62.41 89 ASP A CA 1
ATOM 741 C C . ASP A 1 89 ? -11.157 -9.701 3.000 1.00 62.41 89 ASP A C 1
ATOM 743 O O . ASP A 1 89 ? -11.853 -10.372 2.238 1.00 62.41 89 ASP A O 1
ATOM 747 N N . THR A 1 90 ? -9.909 -9.353 2.684 1.00 59.06 90 THR A N 1
ATOM 748 C CA . THR A 1 90 ? -9.277 -9.577 1.375 1.00 59.06 90 THR A CA 1
ATOM 749 C C . THR A 1 90 ? -8.893 -11.035 1.139 1.00 59.06 90 THR A C 1
ATOM 751 O O . THR A 1 90 ? -8.127 -11.331 0.220 1.00 59.06 90 THR A O 1
ATOM 754 N N . ARG A 1 91 ? -9.462 -11.979 1.900 1.00 51.59 91 ARG A N 1
ATOM 755 C CA . ARG A 1 91 ? -9.441 -13.409 1.570 1.00 51.59 91 ARG A CA 1
ATOM 756 C C . ARG A 1 91 ? -10.195 -13.625 0.250 1.00 51.59 91 ARG A C 1
ATOM 758 O O . ARG A 1 91 ? -11.376 -13.947 0.244 1.00 51.59 91 ARG A O 1
ATOM 765 N N . GLY A 1 92 ? -9.513 -13.401 -0.873 1.00 42.34 92 GLY A N 1
ATOM 766 C CA . GLY A 1 92 ? -10.048 -13.564 -2.227 1.00 42.34 92 GLY A CA 1
ATOM 767 C C . GLY A 1 92 ? -10.039 -12.316 -3.118 1.00 42.34 92 GLY A C 1
ATOM 768 O O . GLY A 1 92 ? -10.469 -12.417 -4.263 1.00 42.34 92 GLY A O 1
ATOM 769 N N . VAL A 1 93 ? -9.536 -11.159 -2.664 1.00 48.38 93 VAL A N 1
ATOM 770 C CA . VAL A 1 93 ? -9.382 -9.984 -3.545 1.00 48.38 93 VAL A CA 1
ATOM 771 C C . VAL A 1 93 ? -8.014 -10.043 -4.223 1.00 48.38 93 VAL A C 1
ATOM 773 O O . VAL A 1 93 ? -6.997 -9.676 -3.639 1.00 48.38 93 VAL A O 1
ATOM 776 N N . ARG A 1 94 ? -7.990 -10.522 -5.470 1.00 49.44 94 ARG A N 1
ATOM 777 C CA . ARG A 1 94 ? -6.843 -10.364 -6.370 1.00 49.44 94 ARG A CA 1
ATOM 778 C C . ARG A 1 94 ? -6.895 -8.970 -6.981 1.00 49.44 94 ARG A C 1
ATOM 780 O O . ARG A 1 94 ? -7.828 -8.646 -7.710 1.00 49.44 94 ARG A O 1
ATOM 787 N N . VAL A 1 95 ? -5.888 -8.157 -6.689 1.00 50.44 95 VAL A N 1
ATOM 788 C CA . VAL A 1 95 ? -5.613 -6.951 -7.470 1.00 50.44 95 VAL A CA 1
ATOM 789 C C . VAL A 1 95 ? -4.881 -7.419 -8.721 1.00 50.44 95 VAL A C 1
ATOM 791 O O . VAL A 1 95 ? -3.688 -7.704 -8.675 1.00 50.44 95 VAL A O 1
ATOM 794 N N . ASP A 1 96 ? -5.612 -7.579 -9.821 1.00 43.97 96 ASP A N 1
ATOM 795 C CA . ASP A 1 96 ? -4.980 -7.780 -11.121 1.00 43.97 96 ASP A CA 1
ATOM 796 C C . ASP A 1 96 ? -4.412 -6.421 -11.565 1.00 43.97 96 ASP A C 1
ATOM 798 O O . ASP A 1 96 ? -5.153 -5.497 -11.909 1.00 43.97 96 ASP A O 1
ATOM 802 N N . GLU A 1 97 ? -3.087 -6.278 -11.510 1.00 42.62 97 GLU A N 1
ATOM 803 C CA . GLU A 1 97 ? -2.390 -5.150 -12.129 1.00 42.62 97 GLU A CA 1
ATOM 804 C C . GLU A 1 97 ? -2.692 -5.166 -13.635 1.00 42.62 97 GLU A C 1
ATOM 806 O O . GLU A 1 97 ? -2.371 -6.136 -14.332 1.00 42.62 97 GLU A O 1
ATOM 811 N N . ARG A 1 98 ? -3.331 -4.107 -14.149 1.00 40.38 98 ARG A N 1
ATOM 812 C CA . ARG A 1 98 ? -3.436 -3.911 -15.597 1.00 40.38 98 ARG A CA 1
ATOM 813 C C . ARG A 1 98 ? -2.052 -3.546 -16.134 1.00 40.38 98 ARG A C 1
ATOM 815 O O . ARG A 1 98 ? -1.496 -2.529 -15.727 1.00 40.38 98 ARG A O 1
ATOM 822 N N . LEU A 1 99 ? -1.530 -4.415 -17.001 1.00 45.53 99 LEU A N 1
ATOM 823 C CA . LEU A 1 99 ? -0.361 -4.163 -17.847 1.00 45.53 99 LEU A CA 1
ATOM 824 C C . LEU A 1 99 ? -0.693 -3.138 -18.932 1.00 45.53 99 LEU A C 1
ATOM 826 O O . LEU A 1 99 ? -1.829 -3.204 -19.457 1.00 45.53 99 LEU A O 1
#

Organism: Panicum mil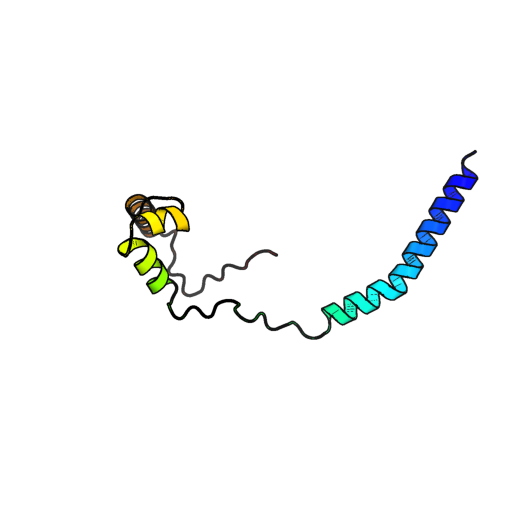iaceum (NCBI:txid4540)